Protein AF-A0A5R9Q694-F1 (afdb_monomer)

pLDDT: mean 77.55, std 20.2, range [33.19, 97.12]

Solvent-accessible surface area (backbone atoms only — not comparable to full-atom values): 9116 Å² total; per-residue (Å²): 139,90,79,85,87,83,88,83,86,85,87,85,90,82,76,90,86,79,88,86,89,80,87,87,82,88,80,92,70,84,76,78,78,75,74,74,73,80,73,76,87,52,95,48,70,87,73,54,71,75,61,96,82,66,77,65,81,65,44,38,80,46,78,48,78,56,78,66,81,87,64,66,67,80,59,96,56,45,32,35,38,34,21,38,89,88,67,50,74,71,44,78,46,69,60,65,102,48,45,62,49,77,48,69,40,55,66,88,61,52,52,36,34,37,38,41,33,47,89,50,88,87,34,55,72,49,75,48,78,47,80,109

Structure (mmCIF, N/CA/C/O backbone):
data_AF-A0A5R9Q694-F1
#
_entry.id   AF-A0A5R9Q694-F1
#
loop_
_atom_site.group_PDB
_atom_site.id
_atom_site.type_symbol
_atom_site.label_atom_id
_atom_site.label_alt_id
_atom_site.label_comp_id
_atom_site.label_asym_id
_atom_site.label_entity_id
_atom_site.label_seq_id
_atom_site.pdbx_PDB_ins_code
_atom_site.Cartn_x
_atom_site.Cartn_y
_atom_site.Cartn_z
_atom_site.occupancy
_atom_site.B_iso_or_equiv
_atom_site.auth_seq_id
_atom_site.auth_comp_id
_atom_site.auth_asym_id
_atom_site.auth_atom_id
_atom_site.pdbx_PDB_model_num
ATOM 1 N N . MET A 1 1 ? 47.210 31.978 26.107 1.00 38.56 1 MET A N 1
ATOM 2 C CA . MET A 1 1 ? 46.981 30.516 26.112 1.00 38.56 1 MET A CA 1
ATOM 3 C C . MET A 1 1 ? 46.402 30.131 27.466 1.00 38.56 1 MET A C 1
ATOM 5 O O . MET A 1 1 ? 47.120 30.209 28.451 1.00 38.56 1 MET A O 1
ATOM 9 N N . LYS A 1 2 ? 45.100 29.831 27.548 1.00 35.34 2 LYS A N 1
ATOM 10 C CA . LYS A 1 2 ? 44.429 29.453 28.803 1.00 35.34 2 LYS A CA 1
ATOM 11 C C . LYS A 1 2 ? 44.093 27.967 28.747 1.00 35.34 2 LYS A C 1
ATOM 13 O O . LYS A 1 2 ? 43.421 27.522 27.823 1.00 35.34 2 LYS A O 1
ATOM 18 N N . ARG A 1 3 ? 44.614 27.223 29.718 1.00 43.78 3 ARG A N 1
ATOM 19 C CA . ARG A 1 3 ? 44.370 25.802 29.942 1.00 43.78 3 ARG A CA 1
ATOM 20 C C . ARG A 1 3 ? 43.754 25.632 31.334 1.00 43.78 3 ARG A C 1
ATOM 22 O O . ARG A 1 3 ? 44.325 26.123 32.297 1.00 43.78 3 ARG A O 1
ATOM 29 N N . ILE A 1 4 ? 42.672 24.850 31.352 1.00 50.75 4 ILE A N 1
ATOM 30 C CA . ILE A 1 4 ? 42.374 23.758 32.296 1.00 50.75 4 ILE A CA 1
ATOM 31 C C . ILE A 1 4 ? 41.681 24.068 33.649 1.00 50.75 4 ILE A C 1
ATOM 33 O O . ILE A 1 4 ? 42.121 24.906 34.423 1.00 50.75 4 ILE A O 1
ATOM 37 N N . LEU A 1 5 ? 40.623 23.255 33.854 1.00 51.81 5 LEU A N 1
ATOM 38 C CA . LEU A 1 5 ? 39.931 22.725 35.049 1.00 51.81 5 LEU A CA 1
ATOM 39 C C . LEU A 1 5 ? 39.551 23.645 36.213 1.00 51.81 5 LEU A C 1
ATOM 41 O O . LEU A 1 5 ? 40.435 24.116 36.916 1.00 51.81 5 LEU A O 1
ATOM 45 N N . ILE A 1 6 ? 38.256 23.615 36.571 1.00 59.31 6 ILE A N 1
ATOM 46 C CA . ILE A 1 6 ? 37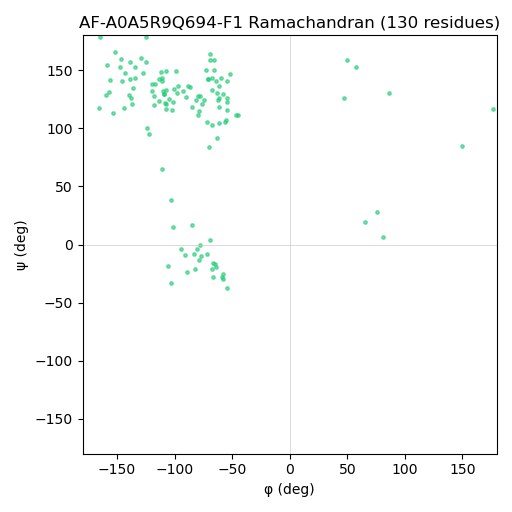.794 23.342 37.948 1.00 59.31 6 ILE A CA 1
ATOM 47 C C . ILE A 1 6 ? 36.542 22.438 37.879 1.00 59.31 6 ILE A C 1
ATOM 49 O O . ILE A 1 6 ? 35.606 22.722 37.135 1.00 59.31 6 ILE A O 1
ATOM 53 N N . MET A 1 7 ? 36.572 21.329 38.629 1.00 51.78 7 MET A N 1
ATOM 54 C CA . MET A 1 7 ? 35.464 20.398 38.885 1.00 51.78 7 MET A CA 1
ATOM 55 C C . MET A 1 7 ? 34.334 21.055 39.687 1.00 51.78 7 MET A C 1
ATOM 57 O O . MET A 1 7 ? 34.612 21.814 40.608 1.00 51.78 7 MET A O 1
ATOM 61 N N . SER A 1 8 ? 33.090 20.616 39.485 1.00 58.97 8 SER A N 1
ATOM 62 C CA . SER A 1 8 ? 32.225 20.337 40.637 1.00 58.97 8 SER A CA 1
ATOM 63 C C . SER A 1 8 ? 31.174 19.286 40.285 1.00 58.97 8 SER A C 1
ATOM 65 O O . SER A 1 8 ? 30.309 19.487 39.437 1.00 58.97 8 SER A O 1
ATOM 67 N N . MET A 1 9 ? 31.322 18.134 40.926 1.00 54.03 9 MET A N 1
ATOM 68 C CA . MET A 1 9 ? 30.344 17.060 41.047 1.00 54.03 9 MET A CA 1
ATOM 69 C C . MET A 1 9 ? 29.476 17.418 42.258 1.00 54.03 9 MET A C 1
ATOM 71 O O . MET A 1 9 ? 30.061 17.765 43.276 1.00 54.03 9 MET A O 1
ATOM 75 N N . LEU A 1 10 ? 28.146 17.300 42.196 1.00 55.19 10 LEU A N 1
ATOM 76 C CA . LEU A 1 10 ? 27.358 16.827 43.342 1.00 55.19 10 LEU A CA 1
ATOM 77 C C . LEU A 1 10 ? 25.934 16.442 42.915 1.00 55.19 10 LEU A C 1
ATOM 79 O O . LEU A 1 10 ? 25.152 17.253 42.426 1.00 55.19 10 LEU A O 1
ATOM 83 N N . SER A 1 11 ? 25.645 15.161 43.111 1.00 50.84 11 SER A N 1
ATOM 84 C CA . SER A 1 11 ? 24.367 14.483 42.943 1.00 50.84 11 SER A CA 1
ATOM 85 C C . SER A 1 11 ? 23.336 14.955 43.972 1.00 50.84 11 SER A C 1
ATOM 87 O O . SER A 1 11 ? 23.672 15.106 45.145 1.00 50.84 11 SER A O 1
ATOM 89 N N . LEU A 1 12 ? 22.066 15.059 43.577 1.00 55.78 12 LEU A N 1
ATOM 90 C CA . LEU A 1 12 ? 20.938 15.054 44.512 1.00 55.78 12 LEU A CA 1
ATOM 91 C C . LEU A 1 12 ? 19.987 13.908 44.151 1.00 55.78 12 LEU A C 1
ATOM 93 O O . LEU A 1 12 ? 19.136 14.016 43.275 1.00 55.78 12 LEU A O 1
ATOM 97 N N . LEU A 1 13 ? 20.205 12.788 44.843 1.00 56.56 13 LEU A N 1
ATOM 98 C CA . LEU A 1 13 ? 19.222 11.746 45.117 1.00 56.56 13 LEU A CA 1
ATOM 99 C C . LEU A 1 13 ? 18.356 12.221 46.291 1.00 56.56 13 LEU A C 1
ATOM 101 O O . LEU A 1 13 ? 18.859 12.266 47.408 1.00 56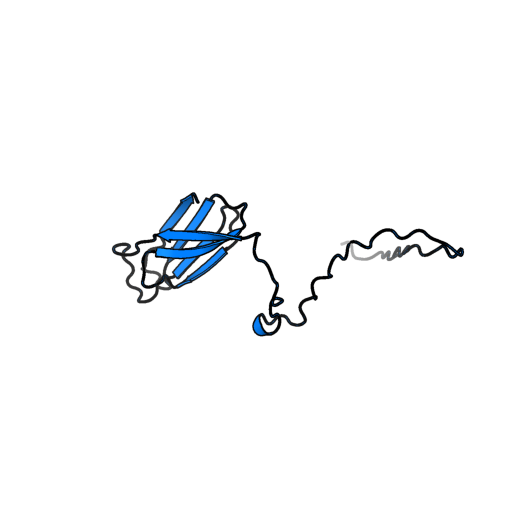.56 13 LEU A O 1
ATOM 105 N N . THR A 1 14 ? 17.079 12.517 46.066 1.00 57.41 14 THR A N 1
ATOM 106 C CA . THR A 1 14 ? 16.016 12.504 47.089 1.00 57.41 14 THR A CA 1
ATOM 107 C C . THR A 1 14 ? 14.677 12.312 46.368 1.00 57.41 14 THR A C 1
ATOM 109 O O . THR A 1 14 ? 14.467 12.866 45.299 1.00 57.41 14 THR A O 1
ATOM 112 N N . ALA A 1 15 ? 13.686 11.566 46.830 1.00 49.81 15 ALA A N 1
ATOM 113 C CA . ALA A 1 15 ? 13.588 10.430 47.729 1.00 49.81 15 ALA A CA 1
ATOM 114 C C . ALA A 1 15 ? 12.222 9.815 47.369 1.00 49.81 15 ALA A C 1
ATOM 116 O O . ALA A 1 15 ? 11.223 10.531 47.294 1.00 49.81 15 ALA A O 1
ATOM 117 N N . CYS A 1 16 ? 12.180 8.510 47.099 1.00 54.38 16 CYS A N 1
ATOM 118 C CA . CYS A 1 16 ? 10.935 7.754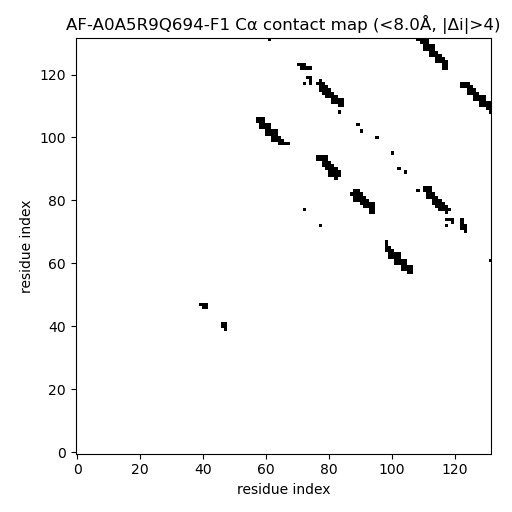 47.014 1.00 54.38 16 CYS A CA 1
ATOM 119 C C . CYS A 1 16 ? 10.348 7.721 48.432 1.00 54.38 16 CYS A C 1
ATOM 121 O O . CYS A 1 16 ? 10.892 7.061 49.315 1.00 54.38 16 CYS A O 1
ATOM 123 N N . GLY A 1 17 ? 9.328 8.543 48.679 1.00 41.22 17 GLY A N 1
ATOM 124 C CA . GLY A 1 17 ? 8.670 8.645 49.975 1.00 41.22 17 GLY A CA 1
ATOM 125 C C . GLY A 1 17 ? 7.826 7.406 50.248 1.00 41.22 17 GLY A C 1
ATOM 126 O O . GLY A 1 17 ? 6.751 7.255 49.677 1.00 41.22 17 GLY A O 1
ATOM 127 N N . GLY A 1 18 ? 8.325 6.539 51.128 1.00 39.97 18 GLY A N 1
ATOM 128 C CA . GLY A 1 18 ? 7.538 5.546 51.851 1.00 39.97 18 GLY A CA 1
ATOM 129 C C . GLY A 1 18 ? 7.262 6.039 53.271 1.00 39.97 18 GLY A C 1
ATOM 130 O O . GLY A 1 18 ? 8.171 6.522 53.945 1.00 39.97 18 GLY A O 1
ATOM 131 N N . GLY A 1 19 ? 6.014 5.919 53.724 1.00 37.00 19 GLY A N 1
ATOM 132 C CA . GLY A 1 19 ? 5.645 6.169 55.115 1.00 37.00 19 GLY A CA 1
ATOM 133 C C . GLY A 1 19 ? 4.143 6.047 55.357 1.00 37.00 19 GLY A C 1
ATOM 134 O O . GLY A 1 19 ? 3.374 6.842 54.823 1.00 37.00 19 GLY A O 1
ATOM 135 N N . GLY A 1 20 ? 3.748 5.077 56.188 1.00 33.19 20 GLY A N 1
ATOM 136 C CA . GLY A 1 20 ? 2.423 5.024 56.807 1.00 33.19 20 GLY A CA 1
ATOM 137 C C . GLY A 1 20 ? 1.912 3.611 57.086 1.00 33.19 20 GLY A C 1
ATOM 138 O O . GLY A 1 20 ? 1.146 3.078 56.292 1.00 33.19 20 GLY A O 1
ATOM 139 N N . GLU A 1 21 ? 2.292 3.027 58.226 1.00 45.69 21 GLU A N 1
ATOM 140 C CA . GLU A 1 21 ? 1.521 1.949 58.862 1.00 45.69 21 GLU A CA 1
ATOM 141 C C . GLU A 1 21 ? 0.502 2.562 59.833 1.00 45.69 21 GLU A C 1
ATOM 143 O O . GLU A 1 21 ? 0.876 3.333 60.719 1.00 45.69 21 GLU A O 1
ATOM 148 N N . THR A 1 22 ? -0.781 2.209 59.698 1.00 39.84 22 THR A N 1
ATOM 149 C CA . THR A 1 22 ? -1.759 2.163 60.804 1.00 39.84 22 THR A CA 1
ATOM 150 C C . THR A 1 22 ? -2.908 1.204 60.431 1.00 39.84 22 THR A C 1
ATOM 152 O O . THR A 1 22 ? -3.426 1.262 59.317 1.00 39.84 22 THR A O 1
ATOM 155 N N . GLU A 1 23 ? -3.262 0.286 61.337 1.00 42.66 23 GLU A N 1
ATOM 156 C CA . GLU A 1 23 ? -4.219 -0.831 61.181 1.00 42.66 23 GLU A CA 1
ATOM 157 C C . GLU A 1 23 ? -5.715 -0.441 60.997 1.00 42.66 23 GLU A C 1
ATOM 159 O O . GLU A 1 23 ? -6.241 0.325 61.795 1.00 42.66 23 GLU A O 1
ATOM 164 N N . ALA A 1 24 ? -6.362 -1.072 59.986 1.00 40.00 24 ALA A N 1
ATOM 165 C CA . ALA A 1 24 ? -7.724 -1.684 59.850 1.00 40.00 24 ALA A CA 1
ATOM 166 C C . ALA A 1 24 ? -9.054 -0.960 60.262 1.00 40.00 24 ALA A C 1
ATOM 168 O O . ALA A 1 24 ? -9.031 -0.140 61.173 1.00 40.00 24 ALA A O 1
ATOM 169 N N . PRO A 1 25 ? -10.274 -1.348 59.753 1.00 48.62 25 PRO A N 1
ATOM 170 C CA . PRO A 1 25 ? -10.671 -2.159 58.565 1.00 48.62 25 PRO A CA 1
ATOM 171 C C . PRO A 1 25 ? -11.843 -1.603 57.668 1.00 48.62 25 PRO A C 1
ATOM 173 O O . PRO A 1 25 ? -12.788 -1.015 58.178 1.00 48.62 25 PRO A O 1
ATOM 176 N N . GLN A 1 26 ? -11.846 -1.971 56.361 1.00 38.78 26 GLN A N 1
ATOM 177 C CA . GLN A 1 26 ? -12.958 -2.036 55.347 1.00 38.78 26 GLN A CA 1
ATOM 178 C C . GLN A 1 26 ? -13.796 -0.761 55.004 1.00 38.78 26 GLN A C 1
ATOM 180 O O . GLN A 1 26 ? -13.926 0.113 55.849 1.00 38.78 26 GLN A O 1
ATOM 185 N N . PRO A 1 27 ? -14.397 -0.604 53.786 1.00 40.69 27 PRO A N 1
ATOM 186 C CA . PRO A 1 27 ? -15.065 -1.619 52.959 1.00 40.69 27 PRO A CA 1
ATOM 187 C C . PRO A 1 27 ? -14.541 -1.775 51.517 1.00 40.69 27 PRO A C 1
ATOM 189 O O . PRO A 1 27 ? -13.964 -0.875 50.915 1.00 40.69 27 PRO A O 1
ATOM 192 N N . SER A 1 28 ? -14.807 -2.961 50.966 1.00 49.53 28 SER A N 1
ATOM 193 C CA . SER A 1 28 ? -14.525 -3.411 49.606 1.00 49.53 28 SER A CA 1
ATOM 194 C C . SER A 1 28 ? -14.886 -2.386 48.528 1.00 49.53 28 SER A C 1
ATOM 196 O O . SER A 1 28 ? -16.061 -2.164 48.238 1.00 49.53 28 SER A O 1
ATOM 198 N N . GLN A 1 29 ? -13.875 -1.826 47.869 1.00 41.00 29 GLN A N 1
ATOM 199 C CA . GLN A 1 29 ? -14.036 -1.234 46.547 1.00 41.00 29 GLN A CA 1
ATOM 200 C C . GLN A 1 29 ? -13.505 -2.221 45.519 1.00 41.00 29 GLN A C 1
ATOM 202 O O . GLN A 1 29 ? -12.367 -2.681 45.603 1.00 41.00 29 GLN A O 1
ATOM 207 N N . ALA A 1 30 ? -14.389 -2.587 44.593 1.00 43.97 30 ALA A N 1
ATOM 208 C CA . ALA A 1 3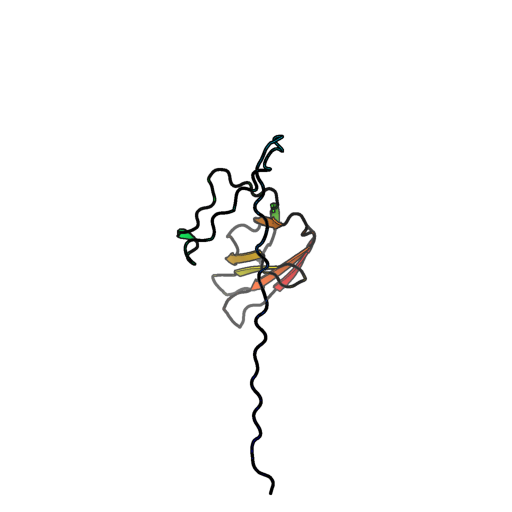0 ? -14.117 -3.466 43.475 1.00 43.97 30 ALA A CA 1
ATOM 209 C C . ALA A 1 30 ? -12.817 -3.039 42.786 1.00 43.97 30 ALA A C 1
ATOM 211 O O . ALA A 1 30 ? -12.744 -1.972 42.174 1.00 43.97 30 ALA A O 1
ATOM 212 N N . ALA A 1 31 ? -11.789 -3.878 42.909 1.00 38.94 31 ALA A N 1
ATOM 213 C CA . ALA A 1 31 ? -10.595 -3.758 42.104 1.00 38.94 31 ALA A CA 1
ATOM 214 C C . ALA A 1 31 ? -11.034 -3.932 40.649 1.00 38.94 31 ALA A C 1
ATOM 216 O O . ALA A 1 31 ? -11.366 -5.035 40.215 1.00 38.94 31 ALA A O 1
ATOM 217 N N . SER A 1 32 ? -11.082 -2.822 39.913 1.00 41.59 32 SER A N 1
ATOM 218 C CA . SER A 1 32 ? -11.064 -2.862 38.461 1.00 41.59 32 SER A CA 1
ATOM 219 C C . SER A 1 32 ? -9.801 -3.627 38.091 1.00 41.59 32 SER A C 1
ATOM 221 O O . SER A 1 32 ? -8.686 -3.149 38.308 1.00 41.59 32 SER A O 1
ATOM 223 N N . SER A 1 33 ? -9.971 -4.875 37.662 1.00 41.72 33 SER A N 1
ATOM 224 C CA . SER A 1 33 ? -8.883 -5.724 37.216 1.00 41.72 33 SER A CA 1
ATOM 225 C C . SER A 1 33 ? -8.379 -5.160 35.897 1.00 41.72 33 SER A C 1
ATOM 227 O O . SER A 1 33 ? -8.780 -5.600 34.820 1.00 41.72 33 SER A O 1
ATOM 229 N N . THR A 1 34 ? -7.505 -4.163 35.972 1.00 44.72 34 THR A N 1
ATOM 230 C CA . THR A 1 34 ? -6.604 -3.837 34.877 1.00 44.72 34 THR A CA 1
ATOM 231 C C . THR A 1 34 ? -5.729 -5.074 34.715 1.00 44.72 34 THR A C 1
ATOM 233 O O . THR A 1 34 ? -4.757 -5.250 35.447 1.00 44.72 34 THR A O 1
ATOM 236 N N . GLN A 1 35 ? -6.136 -6.007 33.848 1.00 49.97 35 GLN A N 1
ATOM 237 C CA . GLN A 1 35 ? -5.287 -7.126 33.460 1.00 49.97 35 GLN A CA 1
ATOM 238 C C . GLN A 1 35 ? -3.994 -6.513 32.933 1.00 49.97 35 GLN A C 1
ATOM 240 O O . GLN A 1 35 ? -3.982 -5.889 31.873 1.00 49.97 35 GLN A O 1
ATOM 245 N N . ALA A 1 36 ? -2.925 -6.633 33.719 1.00 56.19 36 ALA A N 1
ATOM 246 C CA . ALA A 1 36 ? -1.592 -6.281 33.280 1.00 56.19 36 ALA A CA 1
ATOM 247 C C . ALA A 1 36 ? -1.334 -7.065 31.991 1.00 56.19 36 ALA A C 1
ATOM 249 O O . ALA A 1 36 ? -1.354 -8.299 32.002 1.00 56.19 36 ALA A O 1
ATOM 250 N N . GLN A 1 37 ? -1.165 -6.359 30.869 1.00 61.50 37 GLN A N 1
ATOM 251 C CA . GLN A 1 37 ? -0.726 -7.012 29.645 1.00 61.50 37 GLN A CA 1
ATOM 252 C C . GLN A 1 37 ? 0.615 -7.690 29.947 1.00 61.50 37 GLN A C 1
ATOM 254 O O . GLN A 1 37 ? 1.498 -7.030 30.504 1.00 61.50 37 GLN A O 1
ATOM 259 N N . PRO A 1 38 ? 0.783 -8.983 29.615 1.00 65.00 38 PRO A N 1
ATOM 260 C CA . PRO A 1 38 ? 2.066 -9.646 29.761 1.00 65.00 38 PRO A CA 1
ATOM 261 C C . PRO A 1 38 ? 3.118 -8.835 29.011 1.00 65.00 38 PRO A C 1
ATOM 263 O O . PRO A 1 38 ? 2.965 -8.557 27.820 1.00 65.00 38 PRO A O 1
ATOM 266 N N . GLN A 1 39 ? 4.158 -8.410 29.724 1.00 70.12 39 GLN A N 1
ATOM 267 C CA . GLN A 1 39 ? 5.292 -7.751 29.098 1.00 70.12 39 GLN A CA 1
ATOM 268 C C . GLN A 1 39 ? 5.925 -8.745 28.109 1.00 70.12 39 GLN A C 1
ATOM 270 O O . GLN A 1 39 ? 6.037 -9.927 28.455 1.00 70.12 39 GLN A O 1
ATOM 275 N N . PRO A 1 40 ? 6.299 -8.313 26.890 1.00 72.25 40 PRO A N 1
ATOM 276 C CA . PRO A 1 40 ? 6.873 -9.213 25.902 1.00 72.25 40 PRO A CA 1
ATOM 277 C C . PRO A 1 40 ? 8.080 -9.941 26.495 1.00 72.25 40 PRO A C 1
ATOM 279 O O . PRO A 1 40 ? 8.985 -9.318 27.051 1.00 72.25 40 PRO A O 1
ATOM 282 N N . GLN A 1 41 ? 8.062 -11.272 26.421 1.00 76.25 41 GLN A N 1
ATOM 283 C CA . GLN A 1 41 ? 9.106 -12.119 27.011 1.00 76.25 41 GLN A CA 1
ATOM 284 C C . GLN A 1 41 ? 10.372 -12.167 26.141 1.00 76.25 41 GLN A C 1
ATOM 286 O O . GLN A 1 41 ? 11.412 -12.651 26.581 1.00 76.25 41 GLN A O 1
ATOM 291 N N . SER A 1 42 ? 10.271 -11.705 24.895 1.00 88.31 42 SER A N 1
ATOM 292 C CA . SER A 1 42 ? 11.284 -11.819 23.850 1.00 88.31 42 SER A CA 1
ATOM 293 C C . SER A 1 42 ? 11.036 -10.750 22.789 1.00 88.31 42 SER A C 1
ATOM 295 O O . SER A 1 42 ? 9.895 -10.342 22.574 1.00 88.31 42 SER A O 1
ATOM 297 N N . ASP A 1 43 ? 12.080 -10.348 22.070 1.00 86.44 43 ASP A N 1
ATOM 298 C CA . ASP A 1 43 ? 11.954 -9.460 20.907 1.00 86.44 43 ASP A CA 1
ATOM 299 C C . ASP A 1 43 ? 11.442 -10.199 19.655 1.00 86.44 43 ASP A C 1
ATOM 301 O O . ASP A 1 43 ? 11.119 -9.582 18.637 1.00 86.44 43 ASP A O 1
ATOM 305 N N . LYS A 1 44 ? 11.360 -11.536 19.688 1.00 85.12 44 LYS A N 1
ATOM 306 C CA . LYS A 1 44 ? 10.832 -12.324 18.568 1.00 85.12 44 LYS A CA 1
ATOM 307 C C . LYS A 1 44 ? 9.307 -12.336 18.585 1.00 85.12 44 LYS A C 1
ATOM 309 O O . LYS A 1 44 ? 8.686 -12.813 19.529 1.00 85.12 44 LYS A O 1
ATOM 314 N N . LEU A 1 45 ? 8.689 -11.915 17.482 1.00 78.00 45 LEU A N 1
ATOM 315 C CA . LEU A 1 45 ? 7.230 -11.955 17.300 1.00 78.00 45 LEU A CA 1
ATOM 316 C C . LEU A 1 45 ? 6.615 -13.348 17.524 1.00 78.00 45 LEU A C 1
ATOM 318 O O . LEU A 1 45 ? 5.541 -13.441 18.108 1.00 78.00 45 LEU A O 1
ATOM 322 N N . SER A 1 46 ? 7.302 -14.421 17.110 1.00 85.81 46 SER A N 1
ATOM 323 C CA . SER A 1 46 ? 6.850 -15.811 17.302 1.00 85.81 46 SER A CA 1
ATOM 324 C C . SER A 1 46 ? 6.634 -16.190 18.764 1.00 85.81 46 SER A C 1
ATOM 326 O O . SER A 1 46 ? 5.812 -17.053 19.059 1.00 85.81 46 SER A O 1
ATOM 328 N N . ASP A 1 47 ? 7.369 -15.543 19.664 1.00 86.38 47 ASP A N 1
ATOM 329 C CA . ASP A 1 47 ? 7.383 -15.868 21.086 1.00 86.38 47 ASP A CA 1
ATOM 330 C C . ASP A 1 47 ? 6.315 -15.057 21.845 1.00 86.38 47 ASP A C 1
ATOM 332 O O . ASP A 1 47 ? 6.035 -15.328 23.008 1.00 86.38 47 ASP A O 1
ATOM 336 N N . ASN A 1 48 ? 5.685 -14.079 21.183 1.00 83.75 48 ASN A N 1
ATOM 337 C CA . ASN A 1 48 ? 4.680 -13.186 21.754 1.00 83.75 48 ASN A CA 1
ATOM 338 C C . ASN A 1 48 ? 3.303 -13.480 21.152 1.00 83.75 48 ASN A C 1
ATOM 340 O O . ASN A 1 48 ? 2.723 -12.660 20.435 1.00 83.75 48 ASN A O 1
ATOM 344 N N . LYS A 1 49 ? 2.776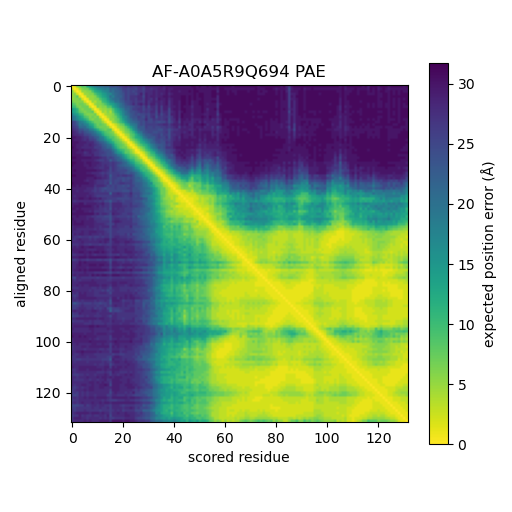 -14.681 21.416 1.00 83.12 49 LYS A N 1
ATOM 345 C CA . LYS A 1 49 ? 1.431 -15.049 20.963 1.00 83.12 49 LYS A CA 1
ATOM 346 C C . LYS A 1 49 ? 0.401 -14.132 21.629 1.00 83.12 49 LYS A C 1
ATOM 348 O O . LYS A 1 49 ? 0.399 -13.976 22.850 1.00 83.12 49 LYS A O 1
ATOM 353 N N . ALA A 1 50 ? -0.493 -13.552 20.831 1.00 81.94 50 ALA A N 1
ATOM 354 C CA . ALA A 1 50 ? -1.646 -12.847 21.375 1.00 81.94 50 ALA A CA 1
ATOM 355 C C . ALA A 1 50 ? -2.498 -13.817 22.225 1.00 81.94 50 ALA A C 1
ATOM 357 O O . ALA A 1 50 ? -2.616 -14.992 21.856 1.00 81.94 50 ALA A O 1
ATOM 358 N N . PRO A 1 51 ? -3.091 -13.354 23.340 1.00 84.25 51 PRO A N 1
ATOM 359 C CA . PRO A 1 51 ? -4.059 -14.141 24.098 1.00 84.25 51 PRO A CA 1
ATOM 360 C C . PRO A 1 51 ? -5.176 -14.676 23.197 1.00 84.25 51 PRO A C 1
ATOM 362 O O . PRO A 1 51 ? -5.597 -13.992 22.265 1.00 84.25 51 PRO A O 1
ATOM 365 N N . ASP A 1 52 ? -5.704 -15.866 23.489 1.00 82.06 52 ASP A N 1
ATOM 366 C CA . ASP A 1 52 ? -6.744 -16.487 22.650 1.00 82.06 52 ASP A CA 1
ATOM 367 C C . ASP A 1 52 ? -8.055 -15.672 22.618 1.00 82.06 52 ASP A C 1
ATOM 369 O O . ASP A 1 52 ? -8.859 -15.809 21.701 1.00 82.06 52 ASP A O 1
ATOM 373 N N . ASN A 1 53 ? -8.262 -14.790 23.600 1.00 82.44 53 ASN A N 1
ATOM 374 C CA . ASN A 1 53 ? -9.379 -13.851 23.679 1.00 82.44 53 ASN A CA 1
ATOM 375 C C . ASN A 1 53 ? -9.002 -12.417 23.260 1.00 82.44 53 ASN A C 1
ATOM 377 O O . ASN A 1 53 ? -9.731 -11.478 23.591 1.00 82.44 53 ASN A O 1
ATOM 381 N N . ALA A 1 54 ? -7.862 -12.219 22.592 1.00 80.19 54 ALA A N 1
ATOM 382 C CA . ALA A 1 54 ? -7.459 -10.907 22.110 1.00 80.19 54 ALA A CA 1
ATOM 383 C C . ALA A 1 54 ? -8.492 -10.379 21.109 1.00 80.19 54 ALA A C 1
ATOM 385 O O . ALA A 1 54 ? -8.713 -10.962 20.049 1.00 80.19 54 ALA A O 1
ATOM 386 N N . GLN A 1 55 ? -9.114 -9.256 21.457 1.00 79.19 55 GLN A N 1
ATOM 387 C CA . GLN A 1 55 ? -10.024 -8.543 20.574 1.00 79.19 55 GLN A CA 1
ATOM 388 C C . GLN A 1 55 ? -9.272 -7.398 19.901 1.00 79.19 55 GLN A C 1
ATOM 390 O O . GLN A 1 55 ? -8.614 -6.598 20.563 1.00 79.19 55 GLN A O 1
ATOM 395 N N . PHE A 1 56 ? -9.396 -7.303 18.579 1.00 83.31 56 PHE A N 1
ATOM 396 C CA . PHE A 1 56 ? -8.764 -6.260 17.768 1.00 83.31 56 PHE A CA 1
ATOM 397 C C . PHE A 1 56 ? -9.774 -5.188 17.345 1.00 83.31 56 PHE A C 1
ATOM 399 O O . PHE A 1 56 ? -9.726 -4.685 16.228 1.00 83.31 56 PHE A O 1
ATOM 406 N N . SER A 1 57 ? -10.703 -4.836 18.240 1.00 88.38 57 SER A N 1
ATOM 407 C CA . SER A 1 57 ? -11.816 -3.918 17.953 1.00 88.38 57 SER A CA 1
ATOM 408 C C . SER A 1 57 ? -11.373 -2.489 17.637 1.00 88.38 57 SER A C 1
ATOM 410 O O . SER A 1 57 ? -12.142 -1.729 17.056 1.00 88.38 57 SER A O 1
ATOM 412 N N . GLN A 1 58 ? -10.137 -2.118 17.980 1.00 89.12 58 GLN A N 1
ATOM 413 C CA . GLN A 1 58 ? -9.505 -0.859 17.582 1.00 89.12 58 GLN A CA 1
ATOM 414 C C . GLN A 1 58 ? -9.121 -0.792 16.093 1.00 89.12 58 GLN A C 1
ATOM 416 O O . GLN A 1 58 ? -8.717 0.279 15.632 1.00 89.12 58 GLN A O 1
ATOM 421 N N . PHE A 1 59 ? -9.225 -1.903 15.358 1.00 91.00 59 PHE A N 1
ATOM 422 C CA . PHE A 1 59 ? -8.943 -1.978 13.931 1.00 91.00 59 PHE A CA 1
ATOM 423 C C . PHE A 1 59 ? -10.210 -2.278 13.126 1.00 91.00 59 PHE A C 1
ATOM 425 O O . PHE A 1 59 ? -11.043 -3.095 13.519 1.00 91.00 59 PHE A O 1
ATOM 432 N N . LYS A 1 60 ? -10.308 -1.661 11.951 1.00 91.56 60 LYS A N 1
ATOM 433 C CA . LYS A 1 60 ? -11.325 -1.927 10.935 1.00 91.56 60 LYS A CA 1
ATOM 434 C C . LYS A 1 60 ? -10.676 -2.590 9.728 1.00 91.56 60 LYS A C 1
ATOM 436 O O . LYS A 1 60 ? -9.572 -2.211 9.334 1.00 91.56 60 LYS A O 1
ATOM 441 N N . SER A 1 61 ? -11.373 -3.561 9.144 1.00 91.44 61 SER A N 1
ATOM 442 C CA . SER A 1 61 ? -11.015 -4.094 7.831 1.00 91.44 61 SER A CA 1
ATOM 443 C C . SER A 1 61 ? -11.324 -3.053 6.756 1.00 91.44 61 SER A C 1
ATOM 445 O O . SER A 1 61 ? -12.301 -2.304 6.865 1.00 91.44 61 SER A O 1
ATOM 447 N N . GLN A 1 62 ? -10.458 -2.977 5.754 1.00 91.19 62 GLN A N 1
ATOM 448 C CA . GLN A 1 62 ? -10.580 -2.129 4.582 1.00 91.19 62 GLN A CA 1
ATOM 449 C C . GLN A 1 62 ? -10.202 -2.939 3.352 1.00 91.19 62 GLN A C 1
ATOM 451 O O . GLN A 1 62 ? -9.197 -3.651 3.345 1.00 91.19 62 GLN A O 1
ATOM 456 N N . ASN A 1 63 ? -11.011 -2.812 2.306 1.00 90.38 63 ASN A N 1
ATOM 457 C CA . ASN A 1 63 ? -10.708 -3.379 1.005 1.00 90.38 63 ASN A CA 1
ATOM 458 C C . ASN A 1 63 ? -10.275 -2.241 0.081 1.00 90.38 63 ASN A C 1
ATOM 460 O O . ASN A 1 63 ? -10.986 -1.243 -0.042 1.00 90.38 63 ASN A O 1
ATOM 464 N N . MET A 1 64 ? -9.097 -2.371 -0.521 1.00 88.00 64 MET A N 1
AT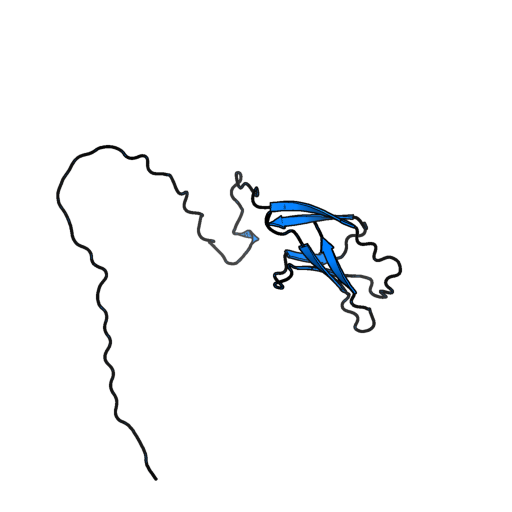OM 465 C CA . MET A 1 64 ? -8.601 -1.420 -1.508 1.00 88.00 64 MET A CA 1
ATOM 466 C C . MET A 1 64 ? -8.382 -2.139 -2.828 1.00 88.00 64 MET A C 1
ATOM 468 O O . MET A 1 64 ? -7.857 -3.253 -2.869 1.00 88.00 64 MET A O 1
ATOM 472 N N . GLU A 1 65 ? -8.772 -1.465 -3.903 1.00 89.25 65 GLU A N 1
ATOM 473 C CA . GLU A 1 65 ? -8.527 -1.913 -5.261 1.00 89.25 65 GLU A CA 1
ATOM 474 C C . GLU A 1 65 ? -7.357 -1.126 -5.856 1.00 89.25 65 GLU A C 1
ATOM 476 O O . GLU A 1 65 ? -7.410 0.097 -6.005 1.00 89.25 65 GLU A O 1
ATOM 481 N N . ILE A 1 66 ? -6.274 -1.832 -6.167 1.00 85.44 66 ILE A N 1
ATOM 482 C CA . ILE A 1 66 ? -5.114 -1.295 -6.872 1.00 85.44 66 ILE A CA 1
ATOM 483 C C . ILE A 1 66 ? -4.892 -2.163 -8.103 1.00 85.44 66 ILE A C 1
ATOM 485 O O . ILE A 1 66 ? -4.282 -3.230 -8.033 1.00 85.44 66 ILE A O 1
ATOM 489 N N . ASP A 1 67 ? -5.351 -1.672 -9.249 1.00 86.12 67 ASP A N 1
ATOM 490 C CA . ASP A 1 67 ? -4.944 -2.237 -10.526 1.00 86.12 67 ASP A CA 1
ATOM 491 C C . ASP A 1 67 ? -3.552 -1.713 -10.899 1.00 86.12 67 ASP A C 1
ATOM 493 O O . ASP A 1 67 ? -3.345 -0.511 -11.100 1.00 86.12 67 ASP A O 1
ATOM 497 N N . ILE A 1 68 ? -2.584 -2.629 -10.952 1.00 87.06 68 ILE A N 1
ATOM 498 C CA . ILE A 1 68 ? -1.217 -2.335 -11.395 1.00 87.06 68 ILE A CA 1
ATOM 499 C C . ILE A 1 68 ? -1.002 -2.626 -12.885 1.00 87.06 68 ILE A C 1
ATOM 501 O O . ILE A 1 68 ? 0.080 -2.360 -13.421 1.00 87.06 68 ILE A O 1
ATOM 505 N N . SER A 1 69 ? -2.017 -3.164 -13.563 1.00 86.00 69 SER A N 1
ATOM 506 C CA . SER A 1 69 ? -1.980 -3.449 -14.993 1.00 86.00 69 SER A CA 1
ATOM 507 C C . SER A 1 69 ? -1.787 -2.144 -15.759 1.00 86.00 69 SER A C 1
ATOM 509 O O . SER A 1 69 ? -2.529 -1.181 -15.596 1.00 86.00 69 SER A O 1
ATOM 511 N N . GLY A 1 70 ? -0.747 -2.084 -16.588 1.00 84.75 70 GLY A N 1
ATOM 512 C CA . GLY A 1 70 ? -0.445 -0.882 -17.368 1.00 84.75 70 GLY A CA 1
ATOM 513 C C . GLY A 1 70 ? 0.307 0.217 -16.613 1.00 84.75 70 GLY A C 1
ATOM 514 O O . GLY A 1 70 ? 0.557 1.267 -17.197 1.00 84.75 70 GLY A O 1
ATOM 515 N N . LEU A 1 71 ? 0.747 -0.016 -15.369 1.00 89.69 71 LEU A N 1
ATOM 516 C CA . LEU A 1 71 ? 1.636 0.921 -14.667 1.00 89.69 71 LEU A CA 1
ATOM 517 C C . LEU A 1 71 ? 3.102 0.837 -15.123 1.00 89.69 71 LEU A C 1
ATOM 519 O O . LEU A 1 71 ? 3.922 1.590 -14.619 1.00 89.69 71 LEU A O 1
ATOM 523 N N . GLY A 1 72 ? 3.439 -0.040 -16.075 1.00 91.12 72 GLY A N 1
ATOM 524 C CA . GLY A 1 72 ? 4.764 -0.070 -16.705 1.00 91.12 72 GLY A CA 1
ATOM 525 C C . GLY A 1 72 ? 5.877 -0.681 -15.849 1.00 91.12 72 GLY A C 1
ATOM 526 O O . GLY A 1 72 ? 7.031 -0.308 -16.011 1.00 91.12 72 GLY A O 1
ATOM 527 N N . PHE A 1 73 ? 5.542 -1.598 -14.939 1.00 93.88 73 PHE A N 1
ATOM 528 C CA . PHE A 1 73 ? 6.534 -2.360 -14.178 1.00 93.88 73 PHE A CA 1
ATOM 529 C C . PHE A 1 73 ? 7.128 -3.494 -15.021 1.00 93.88 73 PHE A C 1
ATOM 531 O O . PHE A 1 73 ? 6.390 -4.332 -15.542 1.00 93.88 73 PHE A O 1
ATOM 538 N N . GLU A 1 74 ? 8.455 -3.563 -15.104 1.00 93.69 74 GLU A N 1
ATOM 539 C CA . GLU A 1 74 ? 9.185 -4.686 -15.704 1.00 93.69 74 GLU A CA 1
ATOM 540 C C . GLU A 1 74 ? 9.495 -5.781 -14.673 1.00 93.69 74 GLU A C 1
ATOM 542 O O . GLU A 1 74 ? 9.710 -6.948 -15.023 1.00 93.69 74 GLU A O 1
ATOM 547 N N . ALA A 1 75 ? 9.531 -5.432 -13.383 1.00 92.50 75 ALA A N 1
ATOM 548 C CA . ALA A 1 75 ? 9.833 -6.386 -12.330 1.00 92.50 75 ALA A CA 1
ATOM 549 C C . ALA A 1 75 ? 8.773 -7.487 -12.215 1.00 92.50 75 ALA A C 1
ATOM 551 O O . ALA A 1 75 ? 7.569 -7.248 -12.194 1.00 92.50 75 ALA A O 1
ATOM 552 N N . LYS A 1 76 ? 9.242 -8.714 -11.959 1.00 90.12 76 LYS A N 1
ATOM 553 C CA . LYS A 1 76 ? 8.378 -9.853 -11.598 1.00 90.12 76 LYS A CA 1
ATOM 554 C C . LYS A 1 76 ? 7.689 -9.689 -10.243 1.00 90.12 76 LYS A C 1
ATOM 556 O O . LYS A 1 76 ? 6.822 -10.481 -9.888 1.00 90.12 76 LYS A O 1
ATOM 561 N N . THR A 1 77 ? 8.159 -8.763 -9.415 1.00 92.69 77 THR A N 1
ATOM 562 C CA . THR A 1 77 ? 7.627 -8.536 -8.073 1.00 92.69 77 THR A CA 1
ATOM 563 C C . THR A 1 77 ? 7.505 -7.046 -7.838 1.00 92.69 77 THR A C 1
ATOM 565 O O . THR A 1 77 ? 8.498 -6.323 -7.872 1.00 92.69 77 THR A O 1
ATOM 568 N N . VAL A 1 78 ? 6.276 -6.633 -7.561 1.00 94.44 78 VAL A N 1
ATOM 569 C CA . VAL A 1 78 ? 5.906 -5.273 -7.192 1.00 94.44 78 VAL A CA 1
ATOM 570 C C . VAL A 1 78 ? 5.493 -5.285 -5.723 1.00 94.44 78 VAL A C 1
ATOM 572 O O . VAL A 1 78 ? 4.904 -6.253 -5.230 1.00 94.44 78 VAL A O 1
ATOM 575 N N . PHE A 1 79 ? 5.842 -4.227 -5.012 1.00 95.31 79 PHE A N 1
ATOM 576 C CA . PHE A 1 79 ? 5.574 -4.028 -3.601 1.00 95.31 79 PHE A CA 1
ATOM 577 C C . PHE A 1 79 ? 4.574 -2.899 -3.410 1.00 95.31 79 PHE A C 1
ATOM 579 O O . PHE A 1 79 ? 4.539 -1.933 -4.171 1.00 95.31 79 PHE A O 1
ATOM 586 N N . LEU A 1 80 ? 3.787 -3.043 -2.356 1.00 94.38 80 LEU A N 1
ATOM 587 C CA . LEU A 1 80 ? 2.840 -2.063 -1.876 1.00 94.38 80 LEU A CA 1
ATOM 588 C C . LEU A 1 80 ? 3.243 -1.650 -0.468 1.00 94.38 80 LEU A C 1
ATOM 590 O O . LEU A 1 80 ? 3.395 -2.495 0.420 1.00 94.38 80 LEU A O 1
ATOM 594 N N . LYS A 1 81 ? 3.367 -0.345 -0.259 1.00 95.50 81 LYS A N 1
ATOM 595 C CA . LYS A 1 81 ? 3.522 0.255 1.062 1.00 95.50 81 LYS A CA 1
ATOM 596 C C . LYS A 1 81 ? 2.339 1.171 1.320 1.00 95.50 81 LYS A C 1
ATOM 598 O O . LYS A 1 81 ? 2.168 2.141 0.594 1.00 95.50 81 LYS A O 1
ATOM 603 N N . ILE A 1 82 ? 1.563 0.899 2.364 1.00 94.06 82 ILE A N 1
ATOM 604 C CA . ILE A 1 82 ? 0.466 1.764 2.816 1.00 94.06 82 ILE A CA 1
ATOM 605 C C . ILE A 1 82 ? 0.898 2.442 4.104 1.00 94.06 82 ILE A C 1
ATOM 607 O O . ILE A 1 82 ? 1.426 1.799 5.017 1.00 94.06 82 ILE A O 1
ATOM 611 N N . TYR A 1 83 ? 0.679 3.744 4.184 1.00 95.88 83 TYR A N 1
ATOM 612 C CA . TYR A 1 83 ? 1.086 4.550 5.317 1.00 95.88 83 TYR A CA 1
ATOM 613 C C . TYR A 1 83 ? 0.114 5.700 5.553 1.00 95.88 83 TYR A C 1
ATOM 615 O O . TYR A 1 83 ? -0.572 6.178 4.653 1.00 95.88 83 TYR A O 1
ATOM 623 N N . THR A 1 84 ? 0.025 6.140 6.797 1.00 94.81 84 THR A N 1
ATOM 624 C CA . THR A 1 84 ? -0.750 7.323 7.168 1.00 94.81 84 THR A CA 1
ATOM 625 C C . THR A 1 84 ? -0.090 8.606 6.636 1.00 94.81 84 THR A C 1
ATOM 627 O O . THR A 1 84 ? 1.101 8.605 6.311 1.00 94.81 84 THR A O 1
ATOM 630 N N . PRO A 1 85 ? -0.808 9.745 6.590 1.00 93.44 85 PRO A N 1
ATOM 631 C CA . PRO A 1 85 ? -0.224 11.030 6.197 1.00 93.44 85 PRO A CA 1
ATOM 632 C C . PRO A 1 85 ? 0.972 11.489 7.053 1.00 93.44 85 PRO A C 1
ATOM 634 O O . PRO A 1 85 ? 1.817 12.224 6.549 1.00 93.44 85 PRO A O 1
ATOM 637 N N . ASP A 1 86 ? 1.079 11.036 8.310 1.00 94.44 86 ASP A N 1
ATOM 638 C CA . ASP A 1 86 ? 2.238 11.242 9.201 1.00 94.44 86 ASP A CA 1
ATOM 639 C C . ASP A 1 86 ? 3.361 10.199 9.000 1.00 94.44 86 ASP A C 1
ATOM 641 O O . ASP A 1 86 ? 4.257 10.076 9.832 1.00 94.44 86 ASP A O 1
ATOM 645 N N . ASN A 1 87 ? 3.346 9.468 7.879 1.00 94.56 87 ASN A N 1
ATOM 646 C CA . ASN A 1 87 ? 4.354 8.491 7.448 1.00 94.56 87 ASN A CA 1
ATOM 647 C C . ASN A 1 87 ? 4.493 7.234 8.324 1.00 94.56 87 ASN A C 1
ATOM 649 O O . ASN A 1 87 ? 5.493 6.517 8.213 1.00 94.56 87 ASN A O 1
ATOM 653 N N . LYS A 1 88 ? 3.495 6.898 9.152 1.00 93.44 88 LYS A N 1
ATOM 654 C CA . LYS A 1 88 ? 3.488 5.605 9.852 1.00 93.44 88 LYS A CA 1
ATOM 655 C C . LYS A 1 88 ? 3.091 4.514 8.875 1.00 93.44 88 LYS A C 1
ATOM 657 O O . LYS A 1 88 ? 2.014 4.554 8.290 1.00 93.44 88 LYS A O 1
ATOM 662 N N . THR A 1 89 ? 3.976 3.539 8.693 1.00 94.19 89 THR A N 1
ATOM 663 C CA . THR A 1 89 ? 3.715 2.403 7.803 1.00 94.19 89 THR A CA 1
ATOM 664 C C . THR A 1 89 ? 2.721 1.457 8.465 1.00 94.19 89 THR A C 1
ATOM 666 O O . THR A 1 89 ? 2.943 1.010 9.586 1.00 94.19 89 THR A O 1
ATOM 669 N N . LEU A 1 90 ? 1.629 1.180 7.762 1.00 91.12 90 LEU A N 1
ATOM 670 C CA . LEU A 1 90 ? 0.533 0.313 8.198 1.00 91.12 90 LEU A CA 1
ATOM 671 C C . LEU A 1 90 ? 0.621 -1.055 7.520 1.00 91.12 90 LEU A C 1
ATOM 673 O O . LEU A 1 90 ? 0.287 -2.071 8.116 1.00 91.12 90 LEU A O 1
ATOM 677 N N . PHE A 1 91 ? 1.112 -1.077 6.280 1.00 90.88 91 PHE A N 1
ATOM 678 C CA . PHE A 1 91 ? 1.322 -2.291 5.506 1.00 90.88 91 PHE A CA 1
ATOM 679 C C . PHE A 1 91 ? 2.563 -2.146 4.627 1.00 90.88 91 PHE A C 1
ATOM 681 O O . PHE A 1 91 ? 2.796 -1.088 4.040 1.00 90.88 91 PHE A O 1
ATOM 688 N N . LEU A 1 92 ? 3.337 -3.222 4.516 1.00 93.44 92 LEU A N 1
ATOM 689 C CA . LEU A 1 92 ? 4.409 -3.367 3.540 1.00 93.44 92 LEU A CA 1
ATOM 690 C C . LEU A 1 92 ? 4.444 -4.821 3.081 1.00 93.44 92 LEU A C 1
ATOM 692 O O . LEU A 1 92 ? 4.702 -5.723 3.877 1.00 93.44 92 LEU A O 1
ATOM 696 N N . GLY A 1 93 ? 4.201 -5.050 1.798 1.00 91.88 93 GLY A N 1
ATOM 697 C CA . GLY A 1 93 ? 4.124 -6.400 1.261 1.00 91.88 93 GLY A CA 1
ATOM 698 C C . GLY A 1 93 ? 4.203 -6.434 -0.252 1.00 91.88 93 GLY A C 1
ATOM 699 O O . GLY A 1 93 ? 4.307 -5.404 -0.913 1.00 91.88 93 GLY A O 1
ATOM 700 N N . LYS A 1 94 ? 4.175 -7.644 -0.809 1.00 92.75 94 LYS A N 1
ATOM 701 C CA . LYS A 1 94 ? 4.030 -7.831 -2.256 1.00 92.75 94 LYS A CA 1
ATOM 702 C C . LYS A 1 94 ? 2.606 -7.463 -2.663 1.00 92.75 94 LYS A C 1
ATOM 704 O O . LYS A 1 94 ? 1.674 -7.779 -1.924 1.00 92.75 94 LYS A O 1
ATOM 709 N N . VAL A 1 95 ? 2.449 -6.846 -3.831 1.00 88.88 95 VAL A N 1
ATOM 710 C CA . VAL A 1 95 ? 1.124 -6.673 -4.434 1.00 88.88 95 VAL A CA 1
ATOM 711 C C . VAL A 1 95 ? 0.552 -8.073 -4.700 1.00 88.88 95 VAL A C 1
ATOM 713 O O . VAL A 1 95 ? 1.246 -8.900 -5.302 1.00 88.88 95 VAL A O 1
ATOM 716 N N . PRO A 1 96 ? -0.655 -8.390 -4.208 1.00 79.19 96 PRO A N 1
ATOM 717 C CA . PRO A 1 96 ? -1.279 -9.675 -4.480 1.00 79.19 96 PRO A CA 1
ATOM 718 C C . PRO A 1 96 ? -1.616 -9.822 -5.968 1.00 79.19 96 PRO A C 1
ATOM 720 O O . PRO A 1 96 ? -1.792 -8.848 -6.687 1.00 79.19 96 PRO A O 1
ATOM 723 N N . ASN A 1 97 ? -1.774 -11.063 -6.430 1.00 74.06 97 ASN A N 1
ATOM 724 C CA . ASN A 1 97 ? -2.168 -11.355 -7.818 1.00 74.06 97 ASN A CA 1
ATOM 725 C C . ASN A 1 97 ? -3.632 -10.963 -8.134 1.00 74.06 97 ASN A C 1
ATOM 727 O O . ASN A 1 97 ? -4.128 -11.266 -9.215 1.00 74.06 97 ASN A O 1
ATOM 731 N N . SER A 1 98 ? -4.328 -10.346 -7.176 1.00 80.62 98 SER A N 1
ATOM 732 C CA . SER A 1 98 ? -5.686 -9.819 -7.278 1.00 80.62 98 SER A CA 1
ATOM 733 C C . SER A 1 98 ? -5.627 -8.302 -7.082 1.00 80.62 98 SER A C 1
ATOM 735 O O . SER A 1 98 ? -4.926 -7.861 -6.167 1.00 80.62 98 SER A O 1
ATOM 737 N N . PRO A 1 99 ? -6.368 -7.509 -7.877 1.00 82.75 99 PRO A N 1
ATOM 738 C CA . PRO A 1 99 ? -6.398 -6.056 -7.728 1.00 82.75 99 PRO A CA 1
ATOM 739 C C . PRO A 1 99 ? -7.046 -5.629 -6.407 1.00 82.75 99 PRO A C 1
ATOM 741 O O . PRO A 1 99 ? -6.691 -4.594 -5.857 1.00 82.75 99 PRO A O 1
ATOM 744 N N . SER A 1 100 ? -7.957 -6.442 -5.866 1.00 86.56 100 SER A N 1
ATOM 745 C CA . SER A 1 100 ? -8.569 -6.229 -4.555 1.00 86.56 100 SER A CA 1
ATOM 746 C C . SER A 1 100 ? -7.792 -6.974 -3.476 1.00 86.56 100 SER A C 1
ATOM 748 O O . SER A 1 100 ? -7.501 -8.170 -3.621 1.00 86.56 100 SER A O 1
ATOM 750 N N . PHE A 1 101 ? -7.487 -6.277 -2.383 1.00 86.06 101 PHE A N 1
ATOM 751 C CA . PHE A 1 101 ? -6.886 -6.867 -1.194 1.00 86.06 101 PHE A CA 1
ATOM 752 C C . PHE A 1 101 ? -7.422 -6.232 0.090 1.00 86.06 101 PHE A C 1
ATOM 754 O O . PHE A 1 101 ? -7.762 -5.050 0.149 1.00 86.06 101 PHE A O 1
ATOM 761 N N . GLU A 1 102 ? -7.491 -7.061 1.127 1.00 88.75 102 GLU A N 1
ATOM 762 C CA . GLU A 1 102 ? -7.964 -6.688 2.453 1.00 88.75 102 GLU A CA 1
ATOM 763 C C . GLU A 1 102 ? -6.783 -6.354 3.369 1.00 88.75 102 GLU A C 1
ATOM 765 O O . GLU A 1 102 ? -5.777 -7.068 3.402 1.00 88.75 102 GLU A O 1
ATOM 770 N N . PHE A 1 103 ? -6.908 -5.275 4.135 1.00 87.94 103 PHE A N 1
ATOM 771 C CA . PHE A 1 103 ? -5.940 -4.873 5.148 1.00 87.94 103 PHE A CA 1
ATOM 772 C C . PHE A 1 103 ? -6.651 -4.212 6.332 1.00 87.94 103 PHE A C 1
ATOM 774 O O . PHE A 1 103 ? -7.785 -3.751 6.229 1.00 87.94 103 PHE A O 1
ATOM 781 N N . TYR A 1 104 ? -5.981 -4.185 7.482 1.00 89.75 104 TYR A N 1
ATOM 782 C CA . TYR A 1 104 ? -6.558 -3.711 8.736 1.00 89.75 104 TYR A CA 1
ATOM 783 C C . TYR A 1 104 ? -5.925 -2.387 9.144 1.00 89.75 104 TYR A C 1
ATOM 785 O O . TYR A 1 104 ? -4.701 -2.249 9.151 1.00 89.75 104 TYR A O 1
ATOM 793 N N . LEU A 1 105 ? -6.761 -1.416 9.504 1.00 91.06 105 LEU A N 1
ATOM 794 C CA . LEU A 1 105 ? -6.344 -0.067 9.872 1.00 91.06 105 LEU A CA 1
ATOM 795 C C . LEU A 1 105 ? -6.912 0.344 11.223 1.00 91.06 105 LEU A C 1
ATOM 797 O O . LEU A 1 105 ? -8.031 -0.052 11.541 1.00 91.06 105 LEU A O 1
ATOM 801 N N . PRO A 1 106 ? -6.203 1.171 12.011 1.00 91.06 106 PRO A N 1
ATOM 802 C CA . PRO A 1 106 ? -6.790 1.768 13.202 1.00 91.06 106 PRO A CA 1
ATOM 803 C C . PRO A 1 106 ? -8.084 2.524 12.863 1.00 91.06 106 PRO A C 1
ATOM 805 O O . PRO A 1 106 ? -8.168 3.210 11.841 1.00 91.06 106 PRO A O 1
ATOM 808 N N . ASN A 1 107 ? -9.093 2.434 13.730 1.00 91.69 107 ASN A N 1
ATOM 809 C CA . ASN A 1 107 ? -10.429 2.987 13.467 1.00 91.69 107 ASN A CA 1
ATOM 810 C C . ASN A 1 107 ? -10.433 4.497 13.189 1.00 91.69 107 ASN A C 1
ATOM 812 O O . ASN A 1 107 ? -11.281 4.985 12.444 1.00 91.69 107 ASN A O 1
ATOM 816 N N . ASN A 1 108 ? -9.478 5.227 13.767 1.00 91.38 108 ASN A N 1
ATOM 817 C CA . ASN A 1 108 ? -9.333 6.674 13.629 1.00 91.38 108 ASN A CA 1
ATOM 818 C C . ASN A 1 108 ? -8.645 7.118 12.326 1.00 91.38 108 ASN A C 1
ATOM 820 O O . ASN A 1 108 ? -8.523 8.319 12.093 1.00 91.38 108 ASN A O 1
ATOM 824 N N . VAL A 1 109 ? -8.179 6.191 11.485 1.00 92.56 109 VAL A N 1
ATOM 825 C CA . VAL A 1 109 ? -7.575 6.520 10.187 1.00 92.56 109 VAL A CA 1
ATOM 826 C C . VAL A 1 109 ? -8.680 6.668 9.141 1.00 92.56 109 VAL A C 1
ATOM 828 O O . VAL A 1 109 ? -9.418 5.720 8.871 1.00 92.56 109 VAL A O 1
ATOM 831 N N . SER A 1 110 ? -8.799 7.860 8.555 1.00 93.69 110 SER A N 1
ATOM 832 C CA . SER A 1 110 ? -9.753 8.173 7.475 1.00 93.69 110 SER A CA 1
ATOM 833 C C . SER A 1 110 ? -9.100 8.306 6.099 1.00 93.69 110 SER A C 1
ATOM 835 O O . SER A 1 110 ? -9.779 8.212 5.088 1.00 93.69 110 SER A O 1
ATOM 837 N N . LYS A 1 111 ? -7.780 8.503 6.057 1.00 95.19 111 LYS A N 1
ATOM 838 C CA . LYS A 1 111 ? -7.006 8.661 4.827 1.00 95.19 111 LYS A CA 1
ATOM 839 C C . LYS A 1 111 ? -5.693 7.906 4.942 1.00 95.19 111 LYS A C 1
ATOM 841 O O . LYS A 1 111 ? -5.045 7.937 5.992 1.00 95.19 111 LYS A O 1
ATOM 846 N N . VAL A 1 112 ? -5.263 7.297 3.846 1.00 95.38 112 VAL A N 1
ATOM 847 C CA . VAL A 1 112 ? -3.926 6.718 3.699 1.00 95.38 112 VAL A CA 1
ATOM 848 C C . VAL A 1 112 ? -3.253 7.213 2.426 1.00 95.38 112 VAL A C 1
ATOM 850 O O . VAL A 1 112 ? -3.889 7.702 1.494 1.00 95.38 112 VAL A O 1
ATOM 853 N N . LYS A 1 113 ? -1.934 7.076 2.400 1.00 96.25 113 LYS A N 1
ATOM 854 C CA . LYS A 1 113 ? -1.112 7.135 1.200 1.00 96.25 113 LYS A CA 1
ATOM 855 C C . LYS A 1 113 ? -0.628 5.735 0.885 1.00 96.25 113 LYS A C 1
ATOM 857 O O . LYS A 1 113 ? -0.416 4.931 1.797 1.00 96.25 113 LYS A O 1
ATOM 862 N N . TYR A 1 114 ? -0.435 5.455 -0.392 1.00 94.56 114 TYR A N 1
ATOM 863 C CA . TYR A 1 114 ? 0.214 4.229 -0.806 1.00 94.56 114 TYR A CA 1
ATOM 864 C C . TYR A 1 114 ? 1.257 4.474 -1.884 1.00 94.56 114 TYR A C 1
ATOM 866 O O . TYR A 1 114 ? 1.061 5.303 -2.772 1.00 94.56 114 TYR A O 1
ATOM 874 N N . ASP A 1 115 ? 2.341 3.709 -1.789 1.00 95.94 115 ASP A N 1
ATOM 875 C CA . ASP A 1 115 ? 3.376 3.589 -2.806 1.00 95.94 115 ASP A CA 1
ATOM 876 C C . ASP A 1 115 ? 3.294 2.205 -3.446 1.00 95.94 115 ASP A C 1
ATOM 878 O O . ASP A 1 115 ? 3.321 1.189 -2.744 1.00 95.94 115 ASP A O 1
ATOM 882 N N . VAL A 1 116 ? 3.261 2.173 -4.775 1.00 95.38 116 VAL A N 1
ATOM 883 C CA . VAL A 1 116 ? 3.491 0.974 -5.584 1.00 95.38 116 VAL A CA 1
ATOM 884 C C . VAL A 1 116 ? 4.859 1.115 -6.236 1.00 95.38 116 VAL A C 1
ATOM 886 O O . VAL A 1 116 ? 5.107 2.092 -6.944 1.00 95.38 116 VAL A O 1
ATOM 889 N N . PHE A 1 117 ? 5.761 0.174 -5.976 1.00 96.75 117 PHE A N 1
ATOM 890 C CA . PHE A 1 117 ? 7.149 0.248 -6.437 1.00 96.75 117 PHE A CA 1
ATOM 891 C C . PHE A 1 117 ? 7.751 -1.145 -6.630 1.00 96.75 117 PHE A C 1
ATOM 893 O O . PHE A 1 117 ? 7.227 -2.138 -6.131 1.00 96.75 117 PHE A O 1
ATOM 900 N N . SER A 1 118 ? 8.888 -1.234 -7.313 1.00 96.56 118 SER A N 1
ATOM 901 C CA . SER A 1 118 ? 9.693 -2.455 -7.369 1.00 96.56 118 SER A CA 1
ATOM 902 C C . SER A 1 118 ? 11.131 -2.178 -6.922 1.00 96.56 118 SER A C 1
ATOM 904 O O . SER A 1 118 ? 11.492 -1.057 -6.563 1.00 96.56 118 SER A O 1
ATOM 906 N N . THR A 1 119 ? 11.972 -3.211 -6.898 1.00 95.88 119 THR A N 1
ATOM 907 C CA . THR A 1 119 ? 13.410 -3.052 -6.629 1.00 95.88 119 THR A CA 1
ATOM 908 C C . THR A 1 119 ? 14.214 -2.656 -7.869 1.00 95.88 119 THR A C 1
ATOM 910 O O . THR A 1 119 ? 15.412 -2.391 -7.751 1.00 95.88 119 THR A O 1
ATOM 913 N N . LEU A 1 120 ? 13.608 -2.663 -9.062 1.00 97.12 120 LEU A N 1
ATOM 914 C CA . LEU A 1 120 ? 14.271 -2.227 -10.288 1.00 97.12 120 LEU A CA 1
ATOM 915 C C . LEU A 1 120 ? 14.258 -0.702 -10.352 1.00 97.12 120 LEU A C 1
ATOM 917 O O . LEU A 1 120 ? 13.215 -0.074 -10.245 1.00 97.12 120 LEU A O 1
ATOM 921 N N . LYS A 1 121 ? 15.428 -0.096 -10.561 1.00 94.19 121 LYS A N 1
ATOM 922 C CA . LYS A 1 121 ? 15.561 1.370 -10.616 1.00 94.19 121 LYS A CA 1
ATOM 923 C C . LYS A 1 121 ? 14.886 2.007 -11.835 1.00 94.19 121 LYS A C 1
ATOM 925 O O . LYS A 1 121 ? 14.674 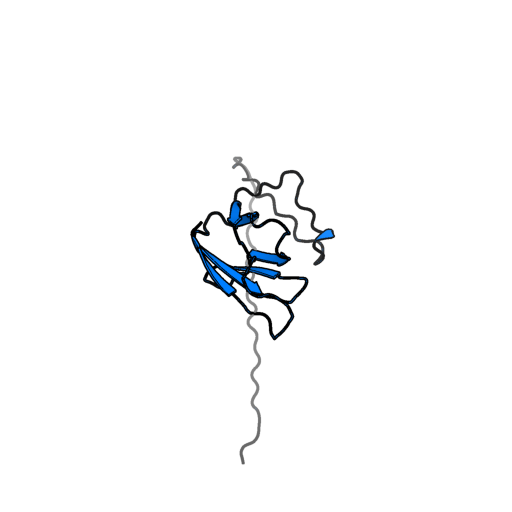3.212 -11.834 1.00 94.19 121 LYS A O 1
ATOM 930 N N . THR A 1 122 ? 14.658 1.221 -12.883 1.00 96.12 122 THR A N 1
ATOM 931 C CA . THR A 1 122 ? 14.001 1.646 -14.124 1.00 96.12 122 THR A CA 1
ATOM 932 C C . THR A 1 122 ? 12.484 1.633 -14.010 1.00 96.12 122 THR A C 1
ATOM 934 O O . THR A 1 122 ? 11.826 2.325 -14.781 1.00 96.12 122 THR A O 1
ATOM 937 N N . ASP A 1 123 ? 11.940 0.879 -13.052 1.00 96.00 123 ASP A N 1
ATOM 938 C CA . ASP A 1 123 ? 10.505 0.822 -12.826 1.00 96.00 123 ASP A CA 1
ATOM 939 C C . ASP A 1 123 ? 10.004 2.125 -12.192 1.00 96.00 123 ASP A C 1
ATOM 941 O O . ASP A 1 123 ? 10.726 2.781 -11.429 1.00 96.00 123 ASP A O 1
ATOM 945 N N . PRO A 1 124 ? 8.748 2.504 -12.465 1.00 95.31 124 PR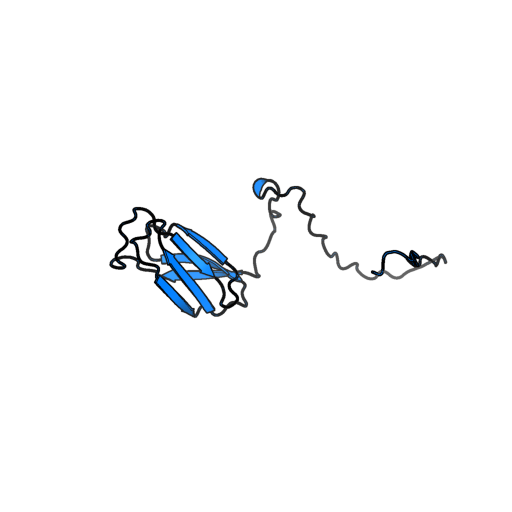O A N 1
ATOM 946 C CA . PRO A 1 124 ? 8.155 3.665 -11.833 1.00 95.31 124 PRO A CA 1
ATOM 947 C C . PRO A 1 124 ? 7.903 3.424 -10.342 1.00 95.31 124 PRO A C 1
ATOM 949 O O . PRO A 1 124 ? 7.737 2.300 -9.873 1.00 95.31 124 PRO A O 1
ATOM 952 N N . GLN A 1 125 ? 7.793 4.519 -9.596 1.00 96.44 125 GLN A N 1
ATOM 953 C CA . GLN A 1 125 ? 7.163 4.523 -8.283 1.00 96.44 125 GLN A CA 1
ATOM 954 C C . GLN A 1 125 ? 5.888 5.354 -8.376 1.00 96.44 125 GLN A C 1
ATOM 956 O O . GLN A 1 125 ? 5.925 6.520 -8.771 1.00 96.44 125 GLN A O 1
ATOM 961 N N . ILE A 1 126 ? 4.759 4.750 -8.016 1.00 95.31 126 ILE A N 1
ATOM 962 C CA . ILE A 1 126 ? 3.449 5.394 -8.059 1.00 95.31 126 ILE A CA 1
ATOM 963 C C . ILE A 1 126 ? 3.005 5.681 -6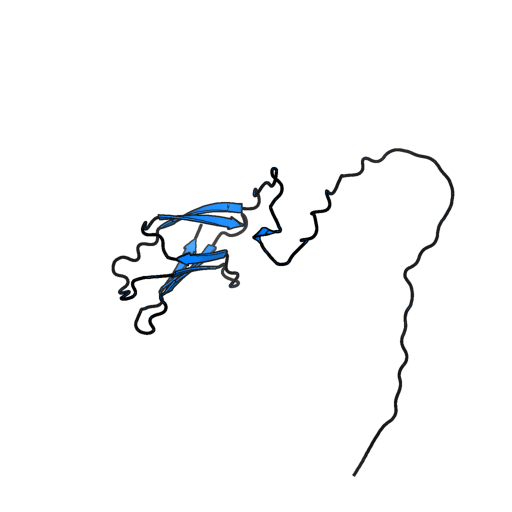.633 1.00 95.31 126 ILE A C 1
ATOM 965 O O . ILE A 1 126 ? 2.774 4.750 -5.867 1.00 95.31 126 ILE A O 1
ATOM 969 N N . THR A 1 127 ? 2.845 6.960 -6.303 1.00 96.12 127 THR A N 1
ATOM 970 C CA . THR A 1 127 ? 2.320 7.409 -5.009 1.00 96.12 127 THR A CA 1
ATOM 971 C C . THR A 1 127 ? 0.922 7.982 -5.193 1.00 96.12 127 THR A C 1
ATOM 973 O O . THR A 1 127 ? 0.713 8.852 -6.041 1.00 96.12 127 THR A O 1
ATOM 976 N N . LYS A 1 128 ? -0.040 7.525 -4.392 1.00 94.62 128 LYS A N 1
ATOM 977 C CA . LYS A 1 128 ? -1.428 8.012 -4.415 1.00 94.62 128 LYS A CA 1
ATOM 978 C C . LYS A 1 128 ? -1.986 8.163 -3.003 1.00 94.62 128 LYS A C 1
ATOM 980 O O . LYS A 1 128 ? -1.507 7.540 -2.058 1.00 94.62 128 LYS A O 1
ATOM 985 N N . GLU A 1 129 ? -3.006 9.005 -2.870 1.00 94.94 129 GLU A N 1
ATOM 986 C CA . GLU A 1 129 ? -3.828 9.094 -1.660 1.00 94.94 129 GLU A CA 1
ATOM 987 C C . GLU A 1 129 ? -5.119 8.291 -1.851 1.00 94.94 129 GLU A C 1
ATOM 989 O O . GLU A 1 129 ? -5.625 8.179 -2.970 1.00 94.94 129 GLU A O 1
ATOM 994 N N . TYR A 1 130 ? -5.646 7.741 -0.760 1.00 91.19 130 TYR A N 1
ATOM 995 C CA . TYR A 1 130 ? -6.907 7.010 -0.730 1.00 91.19 130 TYR A CA 1
ATOM 996 C C . TYR A 1 130 ? -7.709 7.409 0.512 1.00 91.19 130 TYR A C 1
ATOM 998 O O . TYR A 1 130 ? -7.192 7.352 1.633 1.00 91.19 130 TYR A O 1
ATOM 1006 N N . GLU A 1 131 ? -8.955 7.823 0.296 1.00 91.38 131 GLU A N 1
ATOM 1007 C CA . GLU A 1 131 ? -9.936 8.086 1.355 1.00 91.38 131 GLU A CA 1
ATOM 1008 C C . GLU A 1 131 ? -10.691 6.788 1.672 1.00 91.38 131 GLU A C 1
ATOM 1010 O O . GLU A 1 131 ? -11.052 6.055 0.751 1.00 91.38 131 GLU A O 1
ATOM 1015 N N . LEU A 1 132 ? -10.891 6.504 2.960 1.00 86.88 132 LEU A N 1
ATOM 1016 C CA . LEU A 1 132 ? -11.427 5.240 3.488 1.00 86.88 132 LEU A CA 1
ATOM 1017 C C . LEU A 1 132 ? -12.896 5.338 3.902 1.00 86.88 132 LEU A C 1
ATOM 1019 O O . LEU A 1 132 ? -13.272 6.376 4.495 1.00 86.88 132 LEU A O 1
#

Organism: NCBI:txid161398

Foldseek 3Di:
DDDDDDDDDDDDDDDDDDDDDDDDDDDDDDPPCPPDDPDQPDPDPVSDDDPPPDDPVQKDKDKAFADCVPQPDPDPWKWKWKAAPVRHTQDIDTDDPGRIDMGIDGPPGQKIKMWIGDPDPPHDIDIDMDGD

Secondary structure (DSSP, 8-state):
------------------------------------PPPPS-S-GGG-PPPTT---TTEEEEEEE---TTS---SS--EEEEE-TT--EEEEEEPPSSSEEEEEEETT--EEEEEEE-S-TTS--EEEEEE-

Sequence (132 aa):
MKRILIMSMLSLLTACGGGGETEAPQPSQAASSTQAQPQPQSDKLSDNKAPDNAQFSQFKSQNMEIDISGLGFEAKTVFLKIYTPDNKTLFLGKVPNSPSFEFYLPNNVSKVKYDVFSTLKTDPQITKEYEL

Nearest PDB structures (foldseek):
  6fwv-assembly1_A  TM=5.899E-01  e=9.892E-02  Bacillus anthracis
  5j7k-assembly2_G  TM=4.889E-01  e=3.087E+00  synthetic construct
  1qr4-assembly2_B  TM=6.604E-01  e=8.665E+00  Gallus gallus
  2ha1-assembly1_A  TM=4.788E-01  e=4.354E+00  Homo sapiens
  3b5h-assembly4_D  TM=4.186E-01  e=2.188E+00  Homo sapiens

Radius of gyration: 27.09 Å; Cα contacts (8 Å, |Δi|>4): 146; chains: 1; bounding box: 62×47×78 Å

Mean predicted aligned error: 15.71 Å